Protein AF-A0A3A2ZGI7-F1 (afdb_monomer_lite)

Structure (mmCIF, N/CA/C/O backbone):
data_AF-A0A3A2ZGI7-F1
#
_entry.id   AF-A0A3A2ZGI7-F1
#
loop_
_atom_site.group_PDB
_atom_site.id
_atom_site.type_symbol
_atom_site.label_atom_id
_atom_site.label_alt_id
_atom_site.label_comp_id
_atom_site.label_asym_id
_atom_site.label_entity_id
_atom_site.label_seq_id
_atom_site.pdbx_PDB_ins_code
_atom_site.Cartn_x
_atom_site.Cartn_y
_atom_site.Cartn_z
_atom_site.occupancy
_atom_site.B_iso_or_equiv
_atom_site.auth_seq_id
_atom_site.auth_comp_id
_atom_site.auth_asym_id
_atom_site.auth_atom_id
_atom_site.pdbx_PDB_model_num
ATOM 1 N N . MET A 1 1 ? -22.879 2.175 51.395 1.00 65.38 1 MET A N 1
ATOM 2 C CA . MET A 1 1 ? -23.065 1.636 50.036 1.00 65.38 1 MET A CA 1
ATOM 3 C C . MET A 1 1 ? -23.889 0.377 50.127 1.00 65.38 1 MET A C 1
ATOM 5 O O . MET A 1 1 ? -23.441 -0.570 50.769 1.00 65.38 1 MET A O 1
ATOM 9 N N . THR A 1 2 ? -25.073 0.387 49.531 1.00 92.44 2 THR A N 1
ATOM 10 C CA . THR A 1 2 ? -25.903 -0.814 49.406 1.00 92.44 2 THR A CA 1
ATOM 11 C C . THR A 1 2 ? -25.289 -1.766 48.376 1.00 92.44 2 THR A C 1
ATOM 13 O O . THR A 1 2 ? -24.481 -1.362 47.531 1.00 92.44 2 THR A O 1
ATOM 16 N N . ASP A 1 3 ? -25.644 -3.047 48.432 1.00 92.12 3 ASP A N 1
ATOM 17 C CA . ASP A 1 3 ? -25.160 -4.018 47.444 1.00 92.12 3 ASP A CA 1
ATOM 18 C C . ASP A 1 3 ? -25.659 -3.695 46.024 1.00 92.12 3 ASP A C 1
ATOM 20 O O . ASP A 1 3 ? -24.943 -3.919 45.044 1.00 92.12 3 ASP A O 1
ATOM 24 N N . GLU A 1 4 ? -26.814 -3.036 45.915 1.00 93.38 4 GLU A N 1
ATOM 25 C CA . GLU A 1 4 ? -27.351 -2.511 44.658 1.00 93.38 4 GLU A CA 1
ATOM 26 C C . GLU A 1 4 ? -26.431 -1.436 44.045 1.00 93.38 4 GLU A C 1
ATOM 28 O O . GLU A 1 4 ? -26.129 -1.462 42.848 1.00 93.38 4 GLU A O 1
ATOM 33 N N . GLU A 1 5 ? -25.897 -0.523 44.864 1.00 94.12 5 GLU A N 1
ATOM 34 C CA . GLU A 1 5 ? -24.954 0.513 44.419 1.00 94.12 5 GLU A CA 1
ATOM 35 C C . GLU A 1 5 ? -23.610 -0.077 43.973 1.00 94.12 5 GLU A C 1
ATOM 37 O O . GLU A 1 5 ? -23.036 0.368 42.970 1.00 94.12 5 GLU A O 1
ATOM 42 N N . LYS A 1 6 ? -23.100 -1.101 44.672 1.00 95.19 6 LYS A N 1
ATOM 43 C CA . LYS A 1 6 ? -21.875 -1.812 44.263 1.00 95.19 6 LYS A CA 1
ATOM 44 C C . LYS A 1 6 ? -22.075 -2.512 42.920 1.00 95.19 6 LYS A C 1
ATOM 46 O O . LYS A 1 6 ? -21.221 -2.402 42.036 1.00 95.19 6 LYS A O 1
ATOM 51 N N . ARG A 1 7 ? -23.221 -3.178 42.741 1.00 95.50 7 ARG A N 1
ATOM 52 C CA . ARG A 1 7 ? -23.579 -3.856 41.491 1.00 95.50 7 ARG A CA 1
ATOM 53 C C . ARG A 1 7 ? -23.694 -2.872 40.329 1.00 95.50 7 ARG A C 1
ATOM 55 O O . ARG A 1 7 ? -23.118 -3.127 39.270 1.00 95.50 7 ARG A O 1
ATOM 62 N N . ARG A 1 8 ? -24.355 -1.723 40.522 1.00 96.31 8 ARG A N 1
ATOM 63 C CA . ARG A 1 8 ? -24.414 -0.667 39.494 1.00 96.31 8 ARG A CA 1
ATOM 64 C C . ARG A 1 8 ? -23.027 -0.152 39.112 1.00 96.31 8 ARG A C 1
ATOM 66 O O . ARG A 1 8 ? -22.741 -0.044 37.923 1.00 96.31 8 ARG A O 1
ATOM 73 N N . ASN A 1 9 ? -22.153 0.103 40.085 1.00 97.12 9 ASN A N 1
ATOM 74 C CA . ASN A 1 9 ? -20.785 0.561 39.817 1.00 97.12 9 ASN A CA 1
ATOM 75 C C . ASN A 1 9 ? -19.960 -0.463 39.023 1.00 97.12 9 ASN A C 1
ATOM 77 O O . ASN A 1 9 ? -19.216 -0.089 38.116 1.00 97.12 9 ASN A O 1
ATOM 81 N N . PHE A 1 10 ? -20.089 -1.756 39.333 1.00 97.44 10 PHE A N 1
ATOM 82 C CA . PHE A 1 10 ? -19.401 -2.812 38.588 1.00 97.44 10 PHE A CA 1
ATOM 83 C C . PHE A 1 10 ? -19.869 -2.881 37.128 1.00 97.44 10 PHE A C 1
ATOM 85 O O . PHE A 1 10 ? -19.041 -2.939 36.217 1.00 97.44 10 PHE A O 1
ATOM 92 N N . LEU A 1 11 ? -21.185 -2.821 36.899 1.00 97.88 11 LEU A N 1
ATOM 93 C CA . LEU A 1 11 ? -21.763 -2.830 35.553 1.00 97.88 11 LEU A CA 1
ATOM 94 C C . LEU A 1 11 ? -21.334 -1.608 34.736 1.00 97.88 11 LEU A C 1
ATOM 96 O O . LEU A 1 11 ? -21.009 -1.757 33.560 1.00 97.88 11 LEU A O 1
ATOM 100 N N . GLU A 1 12 ? -21.257 -0.427 35.352 1.00 97.69 12 GLU A N 1
ATOM 101 C CA . GLU A 1 12 ? -20.790 0.779 34.663 1.00 97.69 12 GLU A CA 1
ATOM 102 C C . GLU A 1 12 ? -19.310 0.670 34.270 1.00 97.69 12 GLU A C 1
ATOM 104 O O . GLU A 1 12 ? -18.942 0.915 33.120 1.00 97.69 12 GLU A O 1
ATOM 109 N N . ARG A 1 13 ? -18.452 0.182 35.176 1.00 98.25 13 ARG A N 1
ATOM 110 C CA . ARG A 1 13 ? -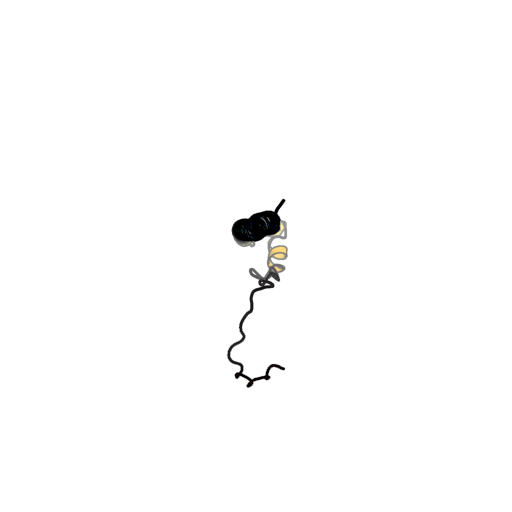17.038 -0.088 34.855 1.00 98.25 13 ARG A CA 1
ATOM 111 C C . ARG A 1 13 ? -16.899 -1.110 33.726 1.00 98.25 13 ARG A C 1
ATOM 113 O O . ARG A 1 13 ? -16.084 -0.917 32.822 1.00 98.25 13 ARG A O 1
ATOM 120 N N . ASN A 1 14 ? -17.702 -2.175 33.745 1.00 98.12 14 ASN A N 1
ATOM 121 C CA . ASN A 1 14 ? -17.701 -3.182 32.687 1.00 98.12 14 ASN A CA 1
ATOM 122 C C . ASN A 1 14 ? -18.161 -2.599 31.341 1.00 98.12 14 ASN A C 1
ATOM 124 O O . ASN A 1 14 ? -17.520 -2.850 30.319 1.00 98.12 14 ASN A O 1
ATOM 128 N N . ARG A 1 15 ? -19.204 -1.761 31.341 1.00 98.44 15 ARG A N 1
ATOM 129 C CA . ARG A 1 15 ? -19.695 -1.059 30.150 1.00 98.44 15 ARG A CA 1
ATOM 130 C C . ARG A 1 15 ? -18.594 -0.208 29.515 1.00 98.44 15 ARG A C 1
ATOM 132 O O . ARG A 1 15 ? -18.373 -0.301 28.306 1.00 98.44 15 ARG A O 1
ATOM 139 N N . VAL A 1 16 ? -17.866 0.569 30.318 1.00 98.38 16 VAL A N 1
ATOM 140 C CA . VAL A 1 16 ? -16.742 1.393 29.844 1.00 98.38 16 VAL A CA 1
ATOM 141 C C . VAL A 1 16 ? -15.604 0.525 29.297 1.00 98.38 16 VAL A C 1
ATOM 143 O O . VAL A 1 16 ? -15.076 0.808 28.219 1.00 98.38 16 VAL A O 1
ATOM 146 N N . ALA A 1 17 ? -15.248 -0.568 29.978 1.00 98.44 17 ALA A N 1
ATOM 147 C CA . ALA A 1 17 ? -14.209 -1.488 29.512 1.00 98.44 17 ALA A CA 1
ATOM 148 C C . ALA A 1 17 ? -14.582 -2.161 28.177 1.00 98.44 17 ALA A C 1
ATOM 150 O O . ALA A 1 17 ? -13.761 -2.221 27.257 1.00 98.44 17 ALA A O 1
ATOM 151 N N . ALA A 1 18 ? -15.834 -2.606 28.034 1.00 98.62 18 ALA A N 1
ATOM 152 C CA . ALA A 1 18 ? -16.351 -3.191 26.802 1.00 98.62 18 ALA A CA 1
ATOM 153 C C . ALA A 1 18 ? -16.340 -2.178 25.647 1.00 98.62 18 ALA A C 1
ATOM 155 O O . ALA A 1 18 ? -15.914 -2.514 24.538 1.00 98.62 18 ALA A O 1
ATOM 156 N N . LEU A 1 19 ? -16.743 -0.929 25.905 1.00 98.44 19 LEU A N 1
ATOM 157 C CA . LEU A 1 19 ? -16.668 0.151 24.921 1.00 98.44 19 LEU A CA 1
ATOM 158 C C . LEU A 1 19 ? -15.219 0.398 24.479 1.00 98.44 19 LEU A C 1
ATOM 160 O O . LEU A 1 19 ? -14.952 0.436 23.279 1.00 98.44 19 LEU A O 1
ATOM 164 N N . LYS A 1 20 ? -14.275 0.482 25.425 1.00 98.69 20 LYS A N 1
ATOM 165 C CA . LYS A 1 20 ? -12.847 0.686 25.138 1.00 98.69 20 LYS A CA 1
ATOM 166 C C . LYS A 1 20 ? -12.252 -0.462 24.320 1.00 98.69 20 LYS A C 1
ATOM 168 O O . LYS A 1 20 ? -11.496 -0.219 23.382 1.00 98.69 20 LYS A O 1
ATOM 173 N N . CYS A 1 21 ? -12.627 -1.706 24.624 1.00 98.69 21 CYS A N 1
ATOM 174 C CA . CYS A 1 21 ? -12.228 -2.881 23.846 1.00 98.69 21 CYS A CA 1
ATOM 175 C C . CYS A 1 21 ? -12.719 -2.784 22.390 1.00 98.69 21 CYS A C 1
ATOM 177 O O . CYS A 1 21 ? -11.929 -2.917 21.452 1.00 98.69 21 CYS A O 1
ATOM 179 N N . ARG A 1 22 ? -14.003 -2.453 22.189 1.00 98.69 22 ARG A N 1
ATOM 180 C CA . ARG A 1 22 ? -14.588 -2.262 20.851 1.00 98.69 22 ARG A CA 1
ATOM 181 C C . ARG A 1 22 ? -13.932 -1.108 20.092 1.00 98.69 22 ARG A C 1
ATOM 183 O O . ARG A 1 22 ? -13.632 -1.262 18.911 1.00 98.69 22 ARG A O 1
ATOM 190 N N . GLN A 1 23 ? -13.670 0.018 20.757 1.00 98.62 23 GLN A N 1
ATOM 191 C CA . GLN A 1 23 ? -12.982 1.167 20.160 1.00 98.62 23 GLN A CA 1
ATOM 192 C C . GLN A 1 23 ? -11.557 0.817 19.734 1.00 98.62 23 GLN A C 1
ATOM 194 O O . GLN A 1 23 ? -11.181 1.103 18.600 1.00 98.62 23 GLN A O 1
ATOM 199 N N . ARG A 1 24 ? -10.788 0.130 20.589 1.00 98.69 24 ARG A N 1
ATOM 200 C CA . ARG A 1 24 ? -9.435 -0.323 20.242 1.00 98.69 24 ARG A CA 1
ATOM 201 C C . ARG A 1 24 ? -9.458 -1.273 19.045 1.00 98.69 24 ARG A C 1
ATOM 203 O O . ARG A 1 24 ? -8.644 -1.103 18.144 1.00 98.69 24 ARG A O 1
ATOM 210 N N . LYS A 1 25 ? -10.409 -2.215 18.986 1.00 98.56 25 LYS A N 1
ATOM 211 C CA . LYS A 1 25 ? -10.583 -3.092 17.814 1.00 98.56 25 LYS A CA 1
ATOM 212 C C . LYS A 1 25 ? -10.910 -2.287 16.554 1.00 98.56 25 LYS A C 1
ATOM 214 O O . LYS A 1 25 ? -10.295 -2.520 15.521 1.00 98.56 25 LYS A O 1
ATOM 219 N N . LYS A 1 26 ? -11.835 -1.325 16.639 1.00 98.62 26 LYS A N 1
ATOM 220 C CA . LYS A 1 26 ? -12.195 -0.452 15.511 1.00 98.62 26 LYS A CA 1
ATOM 221 C C . LYS A 1 26 ? -10.986 0.336 15.003 1.00 98.62 26 LYS A C 1
ATOM 223 O O . LYS A 1 26 ? -10.745 0.359 13.803 1.00 98.62 26 LYS A O 1
ATOM 228 N N . GLN A 1 27 ? -10.213 0.940 15.904 1.00 98.56 27 GLN A N 1
ATOM 229 C CA . GLN A 1 27 ? -9.023 1.706 15.537 1.00 98.56 27 GLN A CA 1
ATOM 230 C C . GLN A 1 27 ? -7.920 0.815 14.962 1.00 98.56 27 GLN A C 1
ATOM 232 O O . GLN A 1 27 ? -7.272 1.193 13.995 1.00 98.56 27 GLN A O 1
ATOM 237 N N . TRP A 1 28 ? -7.730 -0.385 15.511 1.00 98.44 28 TRP A N 1
ATOM 238 C CA . TRP A 1 28 ? -6.781 -1.354 14.970 1.00 98.44 28 TRP A CA 1
ATOM 239 C C . TRP A 1 28 ? -7.133 -1.765 13.536 1.00 98.44 28 TRP A C 1
ATOM 241 O O . TRP A 1 28 ? -6.259 -1.739 12.676 1.00 98.44 28 TRP A O 1
ATOM 251 N N . LEU A 1 29 ? -8.409 -2.061 13.262 1.00 98.56 29 LEU A N 1
ATOM 252 C CA . LEU A 1 29 ? -8.876 -2.369 11.908 1.00 98.56 29 LEU A CA 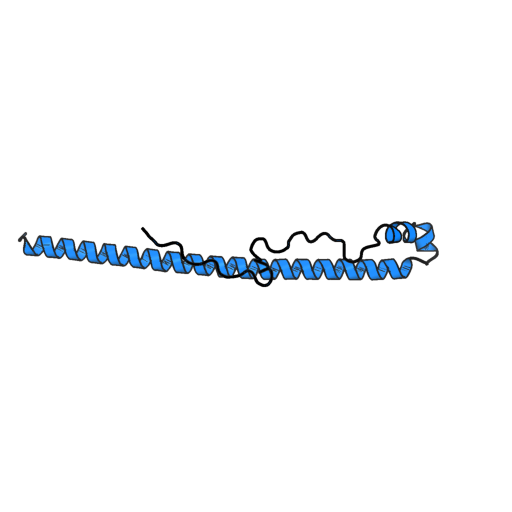1
ATOM 253 C C . LEU A 1 29 ? -8.704 -1.180 10.955 1.00 98.56 29 LEU A C 1
ATOM 255 O O . LEU A 1 29 ? -8.228 -1.369 9.843 1.00 98.56 29 LEU A O 1
ATOM 259 N N . ALA A 1 30 ? -9.026 0.040 11.396 1.00 98.44 30 ALA A N 1
ATOM 260 C CA . ALA A 1 30 ? -8.822 1.244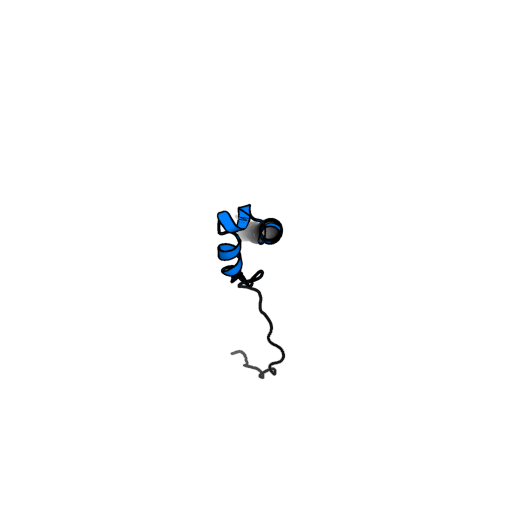 10.590 1.00 98.44 30 ALA A CA 1
ATOM 261 C C . ALA A 1 30 ? -7.336 1.472 10.257 1.00 98.44 30 ALA A C 1
ATOM 263 O O . ALA A 1 30 ? -6.993 1.739 9.111 1.00 98.44 30 ALA A O 1
ATOM 264 N N . ASN A 1 31 ? -6.444 1.298 11.236 1.00 98.38 31 ASN A N 1
ATOM 265 C CA . ASN A 1 31 ? -5.000 1.396 11.017 1.00 98.38 31 ASN A CA 1
ATOM 266 C C . ASN A 1 31 ? -4.489 0.306 10.067 1.00 98.38 31 ASN A C 1
ATOM 268 O O . ASN A 1 31 ? -3.584 0.559 9.278 1.00 98.38 31 ASN A O 1
ATOM 272 N N . LEU A 1 32 ? -5.036 -0.909 10.156 1.00 98.50 32 LEU A N 1
ATOM 273 C CA . LEU A 1 32 ? -4.671 -1.997 9.255 1.00 98.50 32 LEU A CA 1
ATOM 274 C C . LEU A 1 32 ? -5.100 -1.683 7.818 1.00 98.50 32 LEU A C 1
ATOM 276 O O . LEU A 1 32 ? -4.289 -1.821 6.910 1.00 98.50 32 LEU A O 1
ATOM 280 N N . GLN A 1 33 ? -6.329 -1.197 7.634 1.00 98.12 33 GLN A N 1
ATOM 281 C CA . GLN A 1 33 ? -6.846 -0.778 6.333 1.00 98.12 33 GLN A CA 1
ATOM 282 C C . GLN A 1 33 ? -5.985 0.336 5.716 1.00 98.12 33 GLN A C 1
ATOM 284 O O . GLN A 1 33 ? -5.547 0.208 4.577 1.00 98.12 33 GLN A O 1
ATOM 289 N N . ALA A 1 34 ? -5.639 1.364 6.498 1.00 98.38 34 ALA A N 1
ATOM 290 C CA . ALA A 1 34 ? -4.766 2.447 6.043 1.00 98.38 34 ALA A CA 1
ATOM 291 C C . ALA A 1 34 ? -3.370 1.951 5.618 1.00 98.38 34 ALA A C 1
ATOM 293 O O . ALA A 1 34 ? -2.802 2.445 4.648 1.00 98.38 34 ALA A O 1
ATOM 294 N N . LYS A 1 35 ? -2.810 0.951 6.317 1.00 98.38 35 LYS A N 1
ATOM 295 C CA . LYS A 1 35 ? -1.529 0.338 5.927 1.00 98.38 35 LYS A CA 1
ATOM 296 C C . LYS A 1 35 ? -1.626 -0.426 4.613 1.00 98.38 35 LYS A C 1
ATOM 298 O O . LYS A 1 35 ? -0.702 -0.339 3.815 1.00 98.38 35 LYS A O 1
ATOM 303 N N . VAL A 1 36 ? -2.710 -1.172 4.404 1.00 98.38 36 VAL A N 1
ATOM 304 C CA . VAL A 1 36 ? -2.941 -1.882 3.139 1.00 98.38 36 VAL A CA 1
ATOM 305 C C . VAL A 1 36 ? -3.000 -0.882 1.990 1.00 98.38 36 VAL A C 1
ATOM 307 O O . VAL A 1 36 ? -2.258 -1.036 1.032 1.00 98.38 36 VAL A O 1
ATOM 310 N N . GLU A 1 37 ? -3.797 0.179 2.122 1.00 98.25 37 GLU A N 1
ATOM 311 C CA . GLU A 1 37 ? -3.922 1.220 1.094 1.00 98.25 37 GLU A CA 1
ATOM 312 C C . GLU A 1 37 ? -2.582 1.898 0.782 1.00 98.25 37 GLU A C 1
ATOM 314 O O . GLU A 1 37 ? -2.219 2.039 -0.384 1.00 98.25 37 GLU A O 1
ATOM 319 N N . MET A 1 38 ? -1.816 2.254 1.817 1.00 98.25 38 MET A N 1
ATOM 320 C CA . MET A 1 38 ? -0.487 2.852 1.668 1.00 98.25 38 MET A CA 1
ATOM 321 C C . MET A 1 38 ? 0.474 1.929 0.908 1.00 98.25 38 MET A C 1
ATOM 323 O O . MET A 1 38 ? 1.090 2.360 -0.064 1.00 98.25 38 MET A O 1
ATOM 327 N N . TYR A 1 39 ? 0.589 0.663 1.322 1.00 98.12 39 TYR A N 1
ATOM 328 C CA . TYR A 1 39 ? 1.504 -0.278 0.673 1.00 98.12 39 TYR A CA 1
ATOM 329 C C . TYR A 1 39 ? 1.047 -0.672 -0.733 1.00 98.12 39 TYR A C 1
ATOM 331 O O . TYR A 1 39 ? 1.892 -0.886 -1.597 1.00 98.12 39 TYR A O 1
ATOM 339 N N . SER A 1 40 ? -0.260 -0.749 -0.993 1.00 96.44 40 SER A N 1
ATOM 340 C CA . SER A 1 40 ? -0.787 -0.965 -2.343 1.00 96.44 40 SER A CA 1
ATOM 341 C C . SER A 1 40 ? -0.420 0.190 -3.274 1.00 96.44 40 SER A C 1
ATOM 343 O O . SER A 1 40 ? 0.132 -0.054 -4.342 1.00 96.44 40 SER A O 1
ATOM 345 N N . ALA A 1 41 ? -0.629 1.438 -2.844 1.00 97.44 41 ALA A N 1
ATOM 346 C CA . ALA A 1 41 ? -0.269 2.611 -3.639 1.00 97.44 41 ALA A CA 1
ATOM 347 C C . ALA A 1 41 ? 1.246 2.702 -3.901 1.00 97.44 41 ALA A C 1
ATOM 349 O O . ALA A 1 41 ? 1.675 3.044 -5.004 1.00 97.44 41 ALA A O 1
ATOM 350 N N . GLU A 1 42 ? 2.069 2.375 -2.901 1.00 97.81 42 GLU A N 1
ATOM 351 C CA . GLU A 1 42 ? 3.525 2.330 -3.055 1.00 97.81 42 GLU A CA 1
ATOM 352 C C . GLU A 1 42 ? 3.956 1.243 -4.049 1.00 97.81 42 GLU A C 1
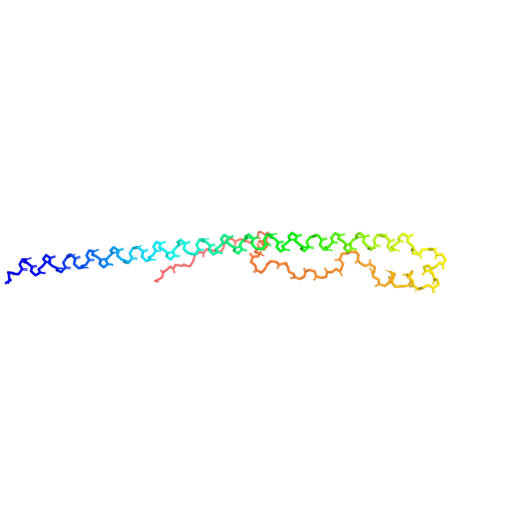ATOM 354 O O . GLU A 1 42 ? 4.787 1.497 -4.920 1.00 97.81 42 GLU A O 1
ATOM 359 N N . ASN A 1 43 ? 3.351 0.056 -3.977 1.00 95.12 43 ASN A N 1
ATOM 360 C CA . ASN A 1 43 ? 3.623 -1.040 -4.903 1.00 95.12 43 ASN A CA 1
ATOM 361 C C . ASN A 1 43 ? 3.278 -0.655 -6.351 1.00 95.12 43 ASN A C 1
ATOM 363 O O . ASN A 1 43 ? 4.101 -0.834 -7.248 1.00 95.12 43 ASN A O 1
ATOM 367 N N . ASP A 1 44 ? 2.114 -0.043 -6.576 1.00 96.00 44 ASP A N 1
ATOM 368 C CA . ASP A 1 44 ? 1.697 0.431 -7.901 1.00 96.00 44 ASP A CA 1
ATOM 369 C C . ASP A 1 44 ? 2.658 1.495 -8.460 1.00 96.00 44 ASP A C 1
ATOM 371 O O . ASP A 1 44 ? 3.042 1.451 -9.635 1.00 96.00 44 ASP A O 1
ATOM 375 N N . SER A 1 45 ? 3.115 2.419 -7.608 1.00 96.81 45 SER A N 1
ATOM 376 C CA . SER A 1 45 ? 4.125 3.420 -7.969 1.00 96.81 45 SER A CA 1
ATOM 377 C C . SER A 1 45 ? 5.462 2.778 -8.352 1.00 96.81 45 SER A C 1
ATOM 379 O O . SER A 1 45 ? 6.058 3.139 -9.370 1.00 96.81 45 SER A O 1
ATOM 381 N N . LEU A 1 46 ? 5.933 1.798 -7.577 1.00 96.69 46 LEU A N 1
ATOM 382 C CA . LEU A 1 46 ? 7.181 1.084 -7.856 1.00 96.69 46 LEU A CA 1
ATOM 383 C C . LEU A 1 46 ? 7.087 0.262 -9.146 1.00 96.69 46 LEU A C 1
ATOM 385 O O . LEU A 1 46 ? 7.999 0.326 -9.968 1.00 96.69 46 LEU A O 1
ATOM 389 N N . ASN A 1 47 ? 5.979 -0.445 -9.383 1.00 91.44 47 ASN A N 1
ATOM 390 C CA . ASN A 1 47 ? 5.759 -1.169 -10.640 1.00 91.44 47 ASN A CA 1
ATOM 391 C C . ASN A 1 47 ? 5.747 -0.228 -11.846 1.00 91.44 47 ASN A C 1
ATOM 393 O O . ASN A 1 47 ? 6.318 -0.552 -12.887 1.00 91.44 47 ASN A O 1
ATOM 397 N N . THR A 1 48 ? 5.142 0.952 -11.699 1.00 95.12 48 THR A N 1
ATOM 398 C CA . THR A 1 48 ? 5.145 1.977 -12.749 1.00 95.12 48 THR A CA 1
ATOM 399 C C . THR A 1 48 ? 6.569 2.447 -13.052 1.00 95.12 48 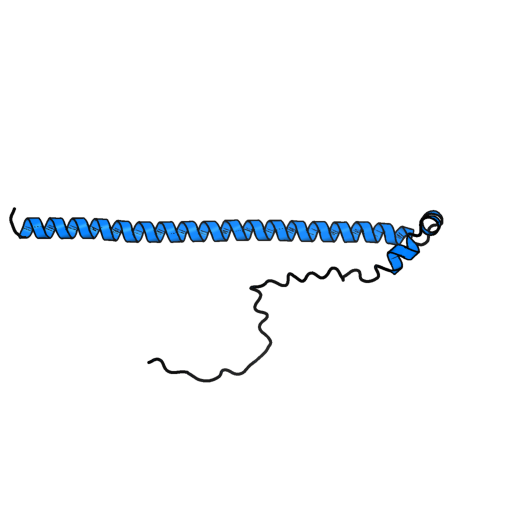THR A C 1
ATOM 401 O O . THR A 1 48 ? 6.955 2.512 -14.217 1.00 95.12 48 THR A O 1
ATOM 404 N N . GLN A 1 49 ? 7.381 2.709 -12.024 1.00 95.38 49 GLN A N 1
ATOM 405 C CA . GLN A 1 49 ? 8.788 3.089 -12.197 1.00 95.38 49 GLN A CA 1
ATOM 406 C C . GLN A 1 49 ? 9.604 1.975 -12.864 1.00 95.38 49 GLN A C 1
ATOM 408 O O . GLN A 1 49 ? 10.383 2.244 -13.776 1.00 95.38 49 GLN A O 1
ATOM 413 N N . VAL A 1 50 ? 9.397 0.715 -12.472 1.00 93.75 50 VAL A N 1
ATOM 414 C CA . VAL A 1 50 ? 10.043 -0.442 -13.113 1.00 93.75 50 VAL A CA 1
ATOM 415 C C . VAL A 1 50 ? 9.670 -0.525 -14.594 1.00 93.75 50 VAL A C 1
ATOM 417 O O . VAL A 1 50 ? 10.550 -0.700 -15.435 1.00 93.75 50 VAL A O 1
ATOM 420 N N . ALA A 1 51 ? 8.390 -0.354 -14.933 1.00 89.50 51 ALA A N 1
ATOM 421 C CA . ALA A 1 51 ? 7.934 -0.353 -16.320 1.00 89.50 51 ALA A CA 1
ATOM 422 C C . ALA A 1 51 ? 8.579 0.780 -17.137 1.00 89.50 51 ALA A C 1
ATOM 424 O O . ALA A 1 51 ? 9.086 0.526 -18.228 1.00 89.50 51 ALA A O 1
ATOM 425 N N . GLN A 1 52 ? 8.646 1.994 -16.584 1.00 94.19 52 GLN A N 1
ATOM 426 C CA . GLN A 1 52 ? 9.303 3.141 -17.222 1.00 94.19 52 GLN A CA 1
ATOM 427 C C . GLN A 1 52 ? 10.798 2.895 -17.461 1.00 94.19 52 GLN A C 1
ATOM 429 O O . GLN A 1 52 ? 11.306 3.175 -18.543 1.00 94.19 52 GLN A O 1
ATOM 434 N N . LEU A 1 53 ? 11.505 2.326 -16.482 1.00 94.06 53 LEU A N 1
ATOM 435 C CA . LEU A 1 53 ? 12.921 1.983 -16.631 1.00 94.06 53 LEU A CA 1
ATOM 436 C C . LEU A 1 53 ? 13.132 0.888 -17.684 1.00 94.06 53 LEU A C 1
ATOM 438 O O . LEU A 1 53 ? 14.083 0.957 -18.462 1.00 94.06 53 LEU A O 1
ATOM 442 N N . HIS A 1 54 ? 12.244 -0.106 -17.753 1.00 85.31 54 HIS A N 1
ATOM 443 C CA . HIS A 1 54 ? 12.287 -1.114 -18.812 1.00 85.31 54 HIS A CA 1
ATOM 444 C C . HIS A 1 54 ? 12.046 -0.511 -20.200 1.00 85.31 54 HIS A C 1
ATOM 446 O O . HIS A 1 54 ? 12.701 -0.924 -21.159 1.00 85.31 54 HIS A O 1
ATOM 452 N N . ASP A 1 55 ? 11.124 0.443 -20.327 1.00 90.31 55 ASP A N 1
ATOM 453 C CA . ASP A 1 55 ? 10.896 1.173 -21.577 1.00 90.31 55 ASP A CA 1
ATOM 454 C C . ASP A 1 55 ? 12.129 1.973 -21.984 1.00 90.31 55 ASP A C 1
ATOM 456 O O . ASP A 1 55 ? 12.564 1.884 -23.131 1.00 90.31 55 ASP A O 1
ATOM 460 N N . GLU A 1 56 ? 12.762 2.666 -21.040 1.00 93.19 56 GLU A N 1
ATOM 461 C CA . GLU A 1 56 ? 13.971 3.438 -21.314 1.00 93.19 56 GLU A CA 1
ATOM 462 C C . GLU A 1 56 ? 15.128 2.543 -21.774 1.00 93.19 56 GLU A C 1
ATOM 464 O O . GLU A 1 56 ? 15.782 2.820 -22.781 1.00 93.19 56 GLU A O 1
ATOM 469 N N . ILE A 1 57 ? 15.329 1.398 -21.117 1.00 88.25 57 ILE A N 1
ATOM 470 C CA . ILE A 1 57 ? 16.323 0.406 -21.546 1.00 88.25 57 ILE A CA 1
ATOM 471 C C . ILE A 1 57 ? 16.023 -0.089 -22.967 1.00 88.25 57 ILE A C 1
ATOM 473 O O . ILE A 1 57 ? 16.941 -0.211 -23.784 1.00 88.25 57 ILE A O 1
A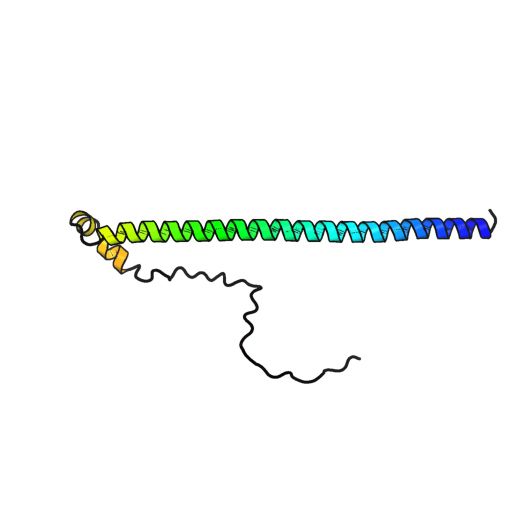TOM 477 N N . ARG A 1 58 ? 14.754 -0.372 -23.290 1.00 87.38 58 ARG A N 1
ATOM 478 C CA . ARG A 1 58 ? 14.346 -0.789 -24.642 1.00 87.38 58 ARG A CA 1
ATOM 479 C C . ARG A 1 58 ? 14.605 0.305 -25.678 1.00 87.38 58 ARG A C 1
ATOM 481 O O . ARG A 1 58 ? 15.126 -0.003 -26.754 1.00 87.38 58 ARG A O 1
ATOM 488 N N . ASN A 1 59 ? 14.311 1.560 -25.354 1.00 90.38 59 ASN A N 1
ATOM 489 C CA . ASN A 1 59 ? 14.553 2.708 -26.227 1.00 90.38 59 ASN A CA 1
ATOM 490 C C . ASN A 1 59 ? 16.048 2.880 -26.519 1.00 90.38 59 ASN A C 1
ATOM 492 O O . ASN A 1 59 ? 16.453 2.919 -27.684 1.00 90.38 59 ASN A O 1
ATOM 496 N N . LEU A 1 60 ? 16.883 2.888 -25.476 1.00 88.50 60 LEU A N 1
ATOM 497 C CA . LEU A 1 60 ? 18.336 3.021 -25.605 1.00 88.50 60 LEU A CA 1
ATOM 498 C C . LEU A 1 60 ? 18.946 1.867 -26.410 1.00 88.50 60 LEU A C 1
ATOM 500 O O . LEU A 1 60 ? 19.772 2.091 -27.295 1.00 88.50 60 LEU A O 1
ATOM 504 N N . ARG A 1 61 ? 18.505 0.628 -26.164 1.00 83.06 61 ARG A N 1
ATOM 505 C CA . ARG A 1 61 ? 18.934 -0.540 -26.950 1.00 83.06 61 ARG A CA 1
ATOM 506 C C . ARG A 1 61 ? 18.551 -0.425 -28.418 1.00 83.06 61 ARG A C 1
ATOM 508 O O . ARG A 1 61 ? 19.367 -0.744 -29.276 1.00 83.06 61 ARG A O 1
ATOM 515 N N . THR A 1 62 ? 17.336 0.034 -28.711 1.00 86.00 62 THR A N 1
ATOM 516 C CA . THR A 1 62 ? 16.864 0.225 -30.089 1.00 86.00 62 THR A CA 1
ATOM 517 C C . THR A 1 62 ? 17.728 1.248 -30.824 1.00 86.00 62 THR A C 1
ATOM 519 O O . THR A 1 62 ? 18.163 0.986 -31.945 1.00 86.00 62 THR A O 1
ATOM 522 N N . LEU A 1 63 ? 18.053 2.368 -30.168 1.00 86.81 63 LEU A N 1
ATOM 523 C CA . LEU A 1 63 ? 18.962 3.374 -30.717 1.00 86.81 63 LEU A CA 1
ATOM 524 C C . LEU A 1 63 ? 20.354 2.785 -30.994 1.00 86.81 63 LEU A C 1
ATOM 526 O O . LEU A 1 63 ? 20.888 2.955 -32.089 1.00 86.81 63 LEU A O 1
ATOM 530 N N . LEU A 1 64 ? 20.920 2.040 -30.039 1.00 83.62 64 LEU A N 1
ATOM 531 C CA . LEU A 1 64 ? 22.224 1.390 -30.202 1.00 83.62 64 LEU A CA 1
ATOM 532 C C . LEU A 1 64 ? 22.225 0.355 -31.336 1.00 83.62 64 LEU A C 1
ATOM 534 O O . LEU A 1 64 ? 23.168 0.323 -32.127 1.00 83.62 64 LEU A O 1
ATOM 538 N N . MET A 1 65 ? 21.166 -0.449 -31.471 1.00 81.62 65 MET A N 1
ATOM 539 C CA . MET A 1 65 ? 21.026 -1.398 -32.581 1.00 81.62 65 MET A CA 1
ATOM 540 C C . MET A 1 65 ? 20.971 -0.706 -33.945 1.00 81.62 65 MET A C 1
ATOM 542 O O . MET A 1 65 ? 21.543 -1.227 -34.900 1.00 81.62 65 MET A O 1
ATOM 546 N N . GLY A 1 66 ? 20.361 0.480 -34.043 1.00 81.44 66 GLY A N 1
ATOM 547 C CA . GLY A 1 66 ? 20.374 1.285 -35.270 1.00 81.44 66 GLY A CA 1
ATOM 548 C C . GLY A 1 66 ? 21.783 1.689 -35.727 1.00 81.44 66 GLY A C 1
ATOM 549 O O . GLY A 1 66 ? 22.017 1.889 -36.917 1.00 81.44 66 GLY A O 1
ATOM 550 N N . HIS A 1 67 ? 22.746 1.742 -34.803 1.00 80.50 67 HIS A N 1
ATOM 551 C CA . HIS A 1 67 ? 24.148 2.058 -35.082 1.00 80.50 67 HIS A CA 1
ATOM 552 C C . HIS A 1 67 ? 25.059 0.828 -35.197 1.00 80.50 67 HIS A C 1
ATOM 554 O O . HIS A 1 67 ? 26.267 0.993 -35.380 1.00 80.50 67 HIS A O 1
ATOM 560 N N . LYS A 1 68 ? 24.517 -0.398 -35.139 1.00 73.88 68 LYS A N 1
ATOM 561 C CA . LYS A 1 68 ? 25.325 -1.631 -35.149 1.00 73.88 68 LYS A CA 1
ATOM 562 C C . LYS A 1 68 ? 26.237 -1.752 -36.379 1.00 73.88 68 LYS A C 1
ATOM 564 O O . LYS A 1 68 ? 27.335 -2.283 -36.258 1.00 73.88 68 LYS A O 1
ATOM 569 N N . ASP A 1 69 ? 25.801 -1.227 -37.531 1.00 75.81 69 ASP A N 1
ATOM 570 C CA . ASP A 1 69 ? 26.514 -1.349 -38.809 1.00 75.81 69 ASP A CA 1
ATOM 571 C C . ASP A 1 69 ? 27.239 -0.063 -39.248 1.00 75.81 69 ASP A C 1
ATOM 573 O O . ASP A 1 69 ? 27.784 -0.010 -40.351 1.00 75.81 69 ASP A O 1
ATOM 577 N N . CYS A 1 70 ? 27.281 0.995 -38.425 1.00 83.38 70 CYS A N 1
ATOM 578 C CA . CYS A 1 70 ? 27.965 2.227 -38.827 1.00 83.38 70 CYS A CA 1
ATOM 579 C C . CYS A 1 70 ? 29.502 2.093 -38.687 1.00 83.38 70 CYS A C 1
ATOM 581 O O . CYS A 1 70 ? 29.977 1.345 -37.825 1.00 83.38 70 CYS A O 1
ATOM 583 N N . PRO A 1 71 ? 30.314 2.811 -39.494 1.00 78.44 71 PRO A N 1
ATOM 584 C CA . PRO A 1 71 ? 31.780 2.695 -39.460 1.00 78.44 71 PRO A CA 1
ATOM 585 C C . PRO A 1 71 ? 32.380 3.005 -38.082 1.00 78.44 71 PRO A C 1
ATOM 587 O O . PRO A 1 71 ? 33.326 2.358 -37.640 1.00 78.44 71 PRO A O 1
ATOM 590 N N . VAL A 1 72 ? 31.782 3.971 -37.378 1.00 79.50 72 VAL A N 1
ATOM 591 C CA . VAL A 1 72 ? 32.164 4.352 -36.011 1.00 79.50 72 VAL A CA 1
ATOM 592 C C . VAL A 1 72 ? 31.776 3.263 -35.006 1.00 79.50 72 VAL A C 1
ATOM 594 O O . VAL A 1 72 ? 32.566 2.934 -34.128 1.00 79.50 72 VAL A O 1
ATOM 597 N N . GLY A 1 73 ? 30.600 2.651 -35.159 1.00 75.31 73 GLY A N 1
ATOM 598 C CA . GLY A 1 73 ? 30.115 1.579 -34.288 1.00 75.31 73 GLY A CA 1
ATOM 599 C C . GLY A 1 73 ? 30.935 0.296 -34.415 1.00 75.31 73 GLY A C 1
ATOM 600 O O . GLY A 1 73 ? 31.207 -0.356 -33.408 1.00 75.31 73 GLY A O 1
ATOM 601 N N . HIS A 1 74 ? 31.418 -0.017 -35.620 1.00 73.56 74 HIS A N 1
ATOM 602 C CA . HIS A 1 74 ? 32.389 -1.090 -35.844 1.00 73.56 74 HIS A CA 1
ATOM 603 C C . HIS A 1 74 ? 33.746 -0.785 -35.200 1.00 73.56 74 HIS A C 1
ATOM 605 O O . HIS A 1 74 ? 34.289 -1.637 -34.499 1.00 73.56 74 HIS A O 1
ATOM 611 N N . ALA A 1 75 ? 34.272 0.433 -35.379 1.00 74.06 75 ALA A N 1
ATOM 612 C CA . ALA A 1 75 ? 35.541 0.846 -34.774 1.00 74.06 75 ALA A CA 1
ATOM 613 C C . ALA A 1 75 ? 35.503 0.832 -33.233 1.00 74.06 75 ALA A C 1
ATOM 615 O O . ALA A 1 75 ? 36.521 0.588 -32.592 1.00 74.06 75 ALA A O 1
ATOM 616 N N . GLN A 1 76 ? 34.327 1.063 -32.642 1.00 76.31 76 GLN A N 1
ATOM 617 C CA . GLN A 1 76 ? 34.099 1.043 -31.194 1.00 76.31 76 GLN A CA 1
ATOM 618 C C . GLN A 1 76 ? 33.643 -0.325 -30.651 1.00 76.31 76 GLN A C 1
ATOM 620 O O . GLN A 1 76 ? 33.379 -0.446 -29.457 1.00 76.31 76 GLN A O 1
ATOM 625 N N . GLY A 1 77 ? 33.534 -1.363 -31.490 1.00 73.88 77 GLY A N 1
ATOM 626 C CA . GLY A 1 77 ? 33.140 -2.712 -31.057 1.00 73.88 77 GLY A CA 1
ATOM 627 C C . GLY A 1 77 ? 31.673 -2.851 -30.617 1.00 73.88 77 GLY A C 1
ATOM 628 O O . GLY A 1 77 ? 31.307 -3.857 -30.007 1.00 73.88 77 GLY A O 1
ATOM 629 N N . ILE A 1 78 ? 30.818 -1.877 -30.947 1.00 75.44 78 ILE A N 1
ATOM 630 C CA . ILE A 1 78 ? 29.401 -1.832 -30.548 1.00 75.44 78 ILE A CA 1
ATOM 631 C C . ILE A 1 78 ? 28.635 -3.034 -31.118 1.00 75.44 78 ILE A C 1
ATOM 633 O O . ILE A 1 78 ? 27.855 -3.662 -30.404 1.00 75.44 78 ILE A O 1
ATOM 637 N N . GLY A 1 79 ? 28.901 -3.411 -32.373 1.00 69.19 79 GLY A N 1
ATOM 638 C CA . GLY A 1 79 ? 28.291 -4.589 -33.001 1.00 69.19 79 GLY A CA 1
ATOM 639 C C . GLY A 1 79 ? 28.620 -5.904 -32.279 1.00 69.19 79 GLY A C 1
ATOM 640 O O . GLY A 1 79 ? 27.735 -6.737 -32.095 1.00 69.19 79 GLY A O 1
ATOM 641 N N . GLN A 1 80 ? 29.857 -6.064 -31.792 1.00 70.25 80 GLN A N 1
ATOM 642 C CA . GLN A 1 80 ? 30.297 -7.257 -31.055 1.00 70.25 80 GLN A CA 1
ATOM 643 C C . GLN A 1 80 ? 29.646 -7.333 -29.662 1.00 70.25 80 GLN A C 1
ATOM 645 O O . GLN A 1 80 ? 29.225 -8.406 -29.233 1.00 70.25 80 GLN A O 1
ATOM 650 N N . PHE A 1 81 ? 29.531 -6.188 -28.978 1.00 74.00 81 PHE A N 1
ATOM 651 C CA . PHE A 1 81 ? 28.872 -6.067 -27.675 1.00 74.00 81 PHE A CA 1
ATOM 652 C C . PHE A 1 81 ? 27.368 -6.369 -27.758 1.00 74.00 81 PHE A C 1
ATOM 654 O O . PHE A 1 81 ? 26.849 -7.148 -26.961 1.00 74.00 81 PHE A O 1
ATOM 661 N N . LEU A 1 82 ? 26.674 -5.807 -28.754 1.00 69.81 82 LEU A N 1
ATOM 662 C CA . LEU A 1 82 ? 25.234 -6.013 -28.947 1.00 69.81 82 LEU A CA 1
ATOM 663 C C . LEU A 1 82 ? 24.891 -7.462 -29.330 1.00 69.81 82 LEU A C 1
ATOM 665 O O . LEU A 1 82 ? 23.879 -7.981 -28.866 1.00 69.81 82 LEU A O 1
ATOM 669 N N . SER A 1 83 ? 25.743 -8.139 -30.110 1.00 68.69 83 SER A N 1
ATOM 670 C CA . SER A 1 83 ? 25.544 -9.553 -30.477 1.00 68.69 83 SER A CA 1
ATOM 671 C C . SER A 1 83 ? 25.595 -10.501 -29.268 1.00 68.69 83 SER A C 1
ATOM 673 O O . SER A 1 83 ? 24.910 -11.518 -29.252 1.00 68.69 83 SER A O 1
ATOM 675 N N . GLY A 1 84 ? 26.361 -10.162 -28.222 1.00 65.56 84 GLY A N 1
ATOM 676 C CA . GLY A 1 84 ? 26.406 -10.924 -26.965 1.00 65.56 84 GLY A CA 1
ATOM 677 C C . GLY A 1 84 ? 25.211 -10.682 -26.030 1.00 65.56 84 GLY A C 1
ATOM 678 O O . GLY A 1 84 ? 25.038 -11.406 -25.054 1.00 65.56 84 GLY A O 1
ATOM 679 N N . MET A 1 85 ? 24.375 -9.683 -26.328 1.00 63.50 85 MET A N 1
ATOM 680 C CA . MET A 1 85 ? 23.218 -9.255 -25.531 1.00 63.50 85 MET A CA 1
ATOM 681 C C . MET A 1 85 ? 21.887 -9.708 -26.172 1.00 63.50 85 MET A C 1
ATOM 683 O O . MET A 1 85 ? 20.877 -9.015 -26.077 1.00 63.50 85 MET A O 1
ATOM 687 N N . GLN A 1 86 ? 21.905 -10.856 -26.866 1.00 55.91 86 GLN A N 1
ATOM 688 C CA . GLN A 1 86 ? 20.912 -11.287 -27.865 1.00 55.91 86 GLN A CA 1
ATOM 689 C C . GLN A 1 86 ? 19.477 -11.499 -27.352 1.00 55.91 86 GLN A C 1
ATOM 691 O O . GLN A 1 86 ? 18.573 -11.666 -28.167 1.00 55.91 86 GLN A O 1
ATOM 696 N N . ASP A 1 87 ? 19.219 -11.476 -26.048 1.00 56.97 87 ASP A N 1
ATOM 697 C CA . ASP A 1 87 ? 17.859 -11.670 -25.558 1.00 56.97 87 ASP A CA 1
ATOM 698 C C . ASP A 1 87 ? 17.222 -10.336 -25.113 1.00 56.97 87 ASP A C 1
ATOM 700 O O . ASP A 1 87 ? 17.517 -9.827 -24.023 1.00 56.97 87 ASP A O 1
ATOM 704 N N . PRO A 1 88 ? 16.336 -9.742 -25.940 1.00 53.97 88 PRO A N 1
ATOM 705 C CA . PRO A 1 88 ? 15.605 -8.527 -25.588 1.00 53.97 88 PRO A CA 1
ATOM 706 C C . PRO A 1 88 ? 14.664 -8.712 -24.384 1.00 53.97 88 PRO A C 1
ATOM 708 O O . PRO A 1 88 ? 14.236 -7.707 -23.816 1.00 53.97 88 PRO A O 1
ATOM 711 N N . ASN A 1 89 ? 14.393 -9.958 -23.969 1.00 54.25 89 ASN A N 1
ATOM 712 C CA . ASN A 1 89 ? 13.575 -10.334 -22.817 1.00 54.25 89 ASN A CA 1
ATOM 713 C C . ASN A 1 89 ? 14.362 -11.002 -21.669 1.00 54.25 89 ASN A C 1
ATOM 715 O O . ASN A 1 89 ? 13.791 -11.152 -20.589 1.00 54.25 89 ASN A O 1
ATOM 719 N N . ALA A 1 90 ? 15.648 -11.357 -21.814 1.00 53.84 90 ALA A N 1
ATOM 720 C CA . ALA A 1 90 ? 16.444 -11.900 -20.702 1.00 53.84 90 ALA A CA 1
ATOM 721 C C . ALA A 1 90 ? 16.984 -10.794 -19.786 1.00 53.84 90 ALA A C 1
ATOM 723 O O . ALA A 1 90 ? 18.182 -10.653 -19.550 1.00 53.84 90 ALA A O 1
ATOM 724 N N . PHE A 1 91 ? 16.076 -10.025 -19.203 1.00 51.66 91 PHE A N 1
ATOM 725 C CA . PHE A 1 91 ? 16.261 -9.649 -17.813 1.00 51.66 91 PHE A CA 1
ATOM 726 C C . PHE A 1 91 ? 15.400 -10.607 -17.018 1.00 51.66 91 PHE A C 1
ATOM 728 O O . PHE A 1 91 ? 14.177 -10.572 -17.127 1.00 51.66 91 PHE A O 1
ATOM 735 N N . GLY A 1 92 ? 16.045 -11.500 -16.267 1.00 51.28 92 GLY A N 1
ATOM 736 C CA . GLY A 1 92 ? 15.371 -12.423 -15.367 1.00 51.28 92 GLY A CA 1
ATOM 737 C C . GLY A 1 92 ? 14.564 -11.642 -14.339 1.00 51.28 92 GLY A C 1
ATOM 738 O O . GLY A 1 92 ? 15.049 -11.352 -13.250 1.00 51.28 92 GLY A O 1
ATOM 739 N N . ASN A 1 93 ? 13.326 -11.299 -14.681 1.00 48.19 93 ASN A N 1
ATOM 740 C CA . ASN A 1 93 ? 12.348 -10.808 -13.736 1.00 48.19 93 ASN A CA 1
ATOM 741 C C . ASN A 1 93 ? 11.882 -12.024 -12.929 1.00 48.19 93 ASN A C 1
ATOM 743 O O . ASN A 1 93 ? 10.842 -12.621 -13.182 1.00 48.19 93 ASN A O 1
ATOM 747 N N . GLN A 1 94 ? 12.717 -12.438 -11.975 1.00 48.88 94 GLN A N 1
ATOM 748 C CA . GLN A 1 94 ? 12.381 -13.468 -10.989 1.00 48.88 94 GLN A CA 1
ATOM 749 C C . GLN A 1 94 ? 11.330 -12.982 -9.983 1.00 48.88 94 GLN A C 1
ATOM 751 O O . GLN A 1 94 ? 10.881 -13.757 -9.145 1.00 48.88 94 GLN A O 1
ATOM 756 N N . HIS A 1 95 ? 10.875 -11.732 -10.075 1.00 53.62 95 HIS A N 1
ATOM 757 C CA . HIS A 1 95 ? 9.777 -11.216 -9.267 1.00 53.62 95 HIS A CA 1
ATOM 758 C C . HIS A 1 95 ? 8.414 -11.550 -9.890 1.00 53.62 95 HIS A C 1
ATOM 760 O O . HIS A 1 95 ? 7.546 -10.699 -10.071 1.00 53.62 95 HIS A O 1
ATOM 766 N N . VAL A 1 96 ? 8.190 -12.840 -10.157 1.00 52.44 96 VAL A N 1
ATOM 767 C CA . VAL A 1 96 ? 6.829 -13.378 -10.190 1.00 52.44 96 VAL A CA 1
ATOM 768 C C . VAL A 1 96 ? 6.351 -13.395 -8.741 1.00 52.44 96 VAL A C 1
ATOM 770 O O . VAL A 1 96 ? 6.711 -14.264 -7.958 1.00 52.44 96 VAL A O 1
ATOM 773 N N . ASN A 1 97 ? 5.628 -12.338 -8.385 1.00 53.22 97 ASN A N 1
ATOM 774 C CA . ASN A 1 97 ? 4.680 -12.214 -7.282 1.00 53.22 97 ASN A CA 1
ATOM 775 C C . ASN A 1 97 ? 4.695 -13.384 -6.254 1.00 53.22 97 ASN A C 1
ATOM 777 O O . ASN A 1 97 ? 4.070 -14.414 -6.509 1.00 53.22 97 ASN A O 1
ATOM 781 N N . PRO A 1 98 ? 5.319 -13.244 -5.064 1.00 51.75 98 PRO A N 1
ATOM 782 C CA . PRO A 1 98 ? 5.355 -14.312 -4.054 1.00 51.75 98 PRO A CA 1
ATOM 783 C C . PRO A 1 98 ? 3.978 -14.666 -3.459 1.00 51.75 98 PRO A C 1
ATOM 785 O O . PRO A 1 98 ? 3.852 -15.657 -2.745 1.00 51.75 98 PRO A O 1
ATOM 788 N N . TYR A 1 99 ? 2.943 -13.875 -3.764 1.00 56.38 99 TYR A N 1
ATOM 789 C CA . TYR A 1 99 ? 1.538 -14.154 -3.438 1.00 56.38 99 TYR A CA 1
ATOM 790 C C . TYR A 1 99 ? 0.663 -14.378 -4.681 1.00 56.38 99 TYR A C 1
ATOM 792 O O . TYR A 1 99 ? -0.554 -14.533 -4.571 1.00 56.38 99 TYR A O 1
ATOM 800 N N . GLY A 1 100 ? 1.269 -14.428 -5.870 1.00 49.91 100 GLY A N 1
ATOM 801 C CA . GLY A 1 100 ? 0.615 -14.870 -7.089 1.00 49.91 100 GLY A CA 1
ATOM 802 C C . GLY A 1 100 ? 0.465 -16.382 -7.057 1.00 49.91 100 GLY A C 1
ATOM 803 O O . GLY A 1 100 ? 1.279 -17.100 -7.627 1.00 49.91 100 GLY A O 1
ATOM 804 N N . MET A 1 101 ? -0.582 -16.867 -6.391 1.00 49.44 101 MET A N 1
ATOM 805 C CA . MET A 1 101 ? -1.100 -18.209 -6.633 1.00 49.44 101 MET A CA 1
ATOM 806 C C . MET A 1 101 ? -1.490 -18.299 -8.113 1.00 49.44 101 MET A C 1
ATOM 808 O O . MET A 1 101 ? -2.618 -17.990 -8.492 1.00 49.44 101 MET A O 1
ATOM 812 N N . ALA A 1 102 ? -0.552 -18.706 -8.965 1.00 46.94 102 ALA A N 1
ATOM 813 C CA . ALA A 1 102 ? -0.888 -19.305 -10.239 1.00 46.94 102 ALA A CA 1
ATOM 814 C C . ALA A 1 102 ? -1.661 -20.580 -9.896 1.00 46.94 102 ALA A C 1
ATOM 816 O O . ALA A 1 102 ? -1.056 -21.571 -9.499 1.00 46.94 102 ALA A O 1
ATOM 817 N N . LEU A 1 103 ? -2.997 -20.543 -9.960 1.00 44.03 103 LEU A N 1
ATOM 818 C CA . LEU A 1 103 ? -3.785 -21.769 -9.935 1.00 44.03 103 LEU A CA 1
ATOM 819 C C . LEU A 1 103 ? -3.371 -22.581 -11.169 1.00 44.03 103 LEU A C 1
ATOM 821 O O . LEU A 1 103 ? -3.677 -22.157 -12.289 1.00 44.03 103 LEU A O 1
ATOM 825 N N . PRO A 1 104 ? -2.710 -23.742 -11.015 1.00 42.34 104 PRO A N 1
ATOM 826 C CA . PRO A 1 104 ? -2.592 -24.662 -12.116 1.00 42.34 104 PRO A CA 1
ATOM 827 C C . PRO A 1 104 ? -3.962 -25.318 -12.247 1.00 42.34 104 PRO A C 1
ATOM 829 O O . PRO A 1 104 ? -4.441 -26.009 -11.350 1.00 42.34 104 PRO A O 1
ATOM 832 N N . ASN A 1 105 ? -4.619 -24.987 -13.347 1.00 48.59 105 ASN A N 1
ATOM 833 C CA . ASN A 1 105 ? -5.541 -25.829 -14.091 1.00 48.59 105 ASN A CA 1
ATOM 834 C C . ASN A 1 105 ? -5.865 -27.194 -13.428 1.00 48.59 105 ASN A C 1
ATOM 836 O O . ASN A 1 105 ? -5.025 -28.087 -13.404 1.00 48.59 105 ASN A O 1
ATOM 840 N N . GLY A 1 106 ? -7.100 -27.340 -12.932 1.00 51.19 106 GLY A N 1
ATOM 841 C CA . GLY A 1 106 ? -7.797 -28.614 -12.708 1.00 51.19 106 GLY A CA 1
ATOM 842 C C . GLY A 1 106 ? -7.074 -29.710 -11.911 1.00 51.19 106 GLY A C 1
ATOM 843 O O . GLY A 1 106 ? -6.496 -30.619 -12.497 1.00 51.19 106 GLY A O 1
ATOM 844 N N . ALA A 1 107 ? -7.260 -29.731 -10.588 1.00 42.28 107 ALA A N 1
ATOM 845 C CA . ALA A 1 107 ? -7.072 -30.931 -9.767 1.00 42.28 107 ALA A CA 1
ATOM 846 C C . ALA A 1 107 ? -8.391 -31.280 -9.043 1.00 42.28 107 ALA A C 1
ATOM 848 O O . ALA A 1 107 ? -9.073 -30.368 -8.565 1.00 42.28 107 ALA A O 1
ATOM 849 N N . PRO A 1 108 ? -8.798 -32.563 -8.984 1.00 43.44 108 PRO A N 1
ATOM 850 C CA . PRO A 1 108 ? -10.097 -32.960 -8.452 1.00 43.44 108 PRO A CA 1
ATOM 851 C C . PRO A 1 108 ? -10.168 -32.766 -6.931 1.00 43.44 108 PRO A C 1
ATOM 853 O O . PRO A 1 108 ? -9.221 -33.054 -6.200 1.00 43.44 108 PRO A O 1
ATOM 856 N N . LEU A 1 109 ? -11.326 -32.291 -6.469 1.00 49.84 109 LEU A N 1
ATOM 857 C CA . LEU A 1 109 ? -11.685 -32.129 -5.059 1.00 49.84 109 LEU A CA 1
ATOM 858 C C . LEU A 1 109 ? -11.548 -33.468 -4.314 1.00 49.84 109 LEU A C 1
ATOM 860 O O . LEU A 1 109 ? -12.269 -34.421 -4.605 1.00 49.84 109 LEU A O 1
ATOM 864 N N . GLN A 1 110 ? -10.642 -33.533 -3.337 1.00 52.72 110 GLN A N 1
ATOM 865 C CA . GLN A 1 110 ? -10.529 -34.665 -2.413 1.00 52.72 110 GLN A CA 1
ATOM 866 C C . GLN A 1 110 ? -11.548 -34.491 -1.264 1.00 52.72 110 GLN A C 1
ATOM 868 O O . GLN A 1 110 ? -11.672 -33.381 -0.735 1.00 52.72 110 GLN A O 1
ATOM 873 N N . PRO A 1 111 ? -12.315 -35.528 -0.876 1.00 49.47 111 PRO A N 1
ATOM 874 C CA . PRO A 1 111 ? -13.422 -35.359 0.056 1.00 49.47 111 PRO A CA 1
ATOM 875 C C . PRO A 1 111 ? -12.962 -35.336 1.523 1.00 49.47 111 PRO A C 1
ATOM 877 O O . PRO A 1 111 ? -12.312 -36.259 1.997 1.00 49.47 111 PRO A O 1
ATOM 880 N N . GLY A 1 112 ? -13.380 -34.278 2.225 1.00 52.53 112 GLY A N 1
ATOM 881 C CA . GLY A 1 112 ? -13.793 -34.247 3.633 1.00 52.53 112 GLY A CA 1
ATOM 882 C C . GLY A 1 112 ? -12.895 -34.894 4.691 1.00 52.53 112 GLY A C 1
ATOM 883 O O . GLY A 1 112 ? -12.989 -36.092 4.939 1.00 52.53 112 GLY A O 1
ATOM 884 N N . MET A 1 113 ? -12.189 -34.065 5.465 1.00 50.09 113 MET A N 1
ATOM 885 C CA . MET A 1 113 ? -11.696 -34.454 6.790 1.00 50.09 113 MET A CA 1
ATOM 886 C C . MET A 1 113 ? -12.571 -33.825 7.877 1.00 50.09 113 MET A C 1
ATOM 888 O O . MET A 1 113 ? -12.714 -32.604 7.975 1.00 50.09 113 MET A O 1
ATOM 892 N N . GLN A 1 114 ? -13.233 -34.706 8.625 1.00 51.50 114 GLN A N 1
ATOM 893 C CA . GLN A 1 114 ? -14.175 -34.395 9.692 1.00 51.50 114 GLN A CA 1
ATOM 894 C C . GLN A 1 114 ? -13.454 -33.723 10.861 1.00 51.50 114 GLN A C 1
ATOM 896 O O . GLN A 1 114 ? -12.341 -34.098 11.226 1.00 51.50 114 GLN A O 1
ATOM 901 N N . ARG A 1 115 ? -14.114 -32.712 11.431 1.00 50.22 115 ARG A N 1
ATOM 902 C CA . ARG A 1 115 ? -13.682 -32.025 12.647 1.00 50.22 115 ARG A CA 1
ATOM 903 C C . ARG A 1 115 ? -13.865 -32.962 13.841 1.00 50.22 115 ARG A C 1
ATOM 905 O O . ARG A 1 115 ? -14.925 -33.573 13.963 1.00 50.22 115 ARG A O 1
ATOM 912 N N . THR A 1 116 ? -12.877 -32.988 14.723 1.00 61.88 116 THR A N 1
ATOM 913 C CA . THR A 1 116 ? -13.025 -33.379 16.132 1.00 61.88 116 THR A CA 1
ATOM 914 C C . THR A 1 116 ? -12.857 -32.147 16.996 1.00 61.88 116 THR A C 1
ATOM 916 O O . THR A 1 116 ? -11.930 -31.367 16.674 1.00 61.88 116 THR A O 1
#

Organism: NCBI:txid2070753

InterPro domains:
  IPR002112 Transcription factor Jun [PR00043] (13-29)
  IPR002112 Transcription factor Jun [PR00043] (31-43)
  IPR002112 Transcription factor Jun [PR00043] (46-60)
  IPR004827 Basic-leucine zipper domain [PF00170] (6-63)
  IPR004827 Basic-leucine zipper domain [PS50217] (4-67)
  IPR004827 Basic-leucine zipper domain [SM00338] (2-66)
  IPR046347 Basic-leucine zipper domain superfamily [SSF57959] (6-65)

Sequence (116 aa):
MTDEEKRRNFLERNRVAALKCRQRKKQWLANLQAKVEMYSAENDSLNTQVAQLHDEIRNLRTLLMGHKDCPVGHAQGIGQFLSGMQDPNAFGNQHVNPYGMALPNGAPLQPGMQRT

Secondary structure (DSSP, 8-state):
--HHHHHHHHHHHHHHHHHHHHHHHHHHHHHHHHHHHHHHHHHHHHHHHHHHHHHHHHHHHHHHHHTTTSHHHHHTTHHHHHHTT--TT-S------TT-----S--PPPP-PPP-

Foldseek 3Di:
DDPVVVVVVVVVVVVVVVVVVVVVVVVVVVVVVVVVVVVVVVVVVVVVVVVVVLVVVVVVLVVLVVCLPPPVCVVVCSVVVNVVVPDNPPPPPVPPPPPPPPPPPDDDDDDDDDDD

Radius of gyration: 31.57 Å; chains: 1; bounding box: 63×40×90 Å

pLDDT: mean 79.38, std 19.45, range [42.28, 98.69]